Protein AF-A0A7S2KRI7-F1 (afdb_monomer)

Mean predicted aligned error: 3.33 Å

Sequence (106 aa):
GFFVGVTDRCMYSHTFQFGAGAPFTTGCTAVVEARIYGSSLGPDDVLVDIDLVQRLLRSIMERYNHQNLDLLDEFREPRRNTTVEVVAQCVAQRLLEGLRGAAAAP

Foldseek 3Di:
DDKDKDKDKAKAKEWDDDDPDDIDIDIDIDIDMDMDDDPAADPPSHNDDVVLLNVQLVVLRVVGHHYYPCPDPVQVVVHDDCDPVNSNVVSNVSSVVSRVVVVPDD

Solvent-accessible surface area (backbone atoms only — not comparable to full-atom values): 6287 Å² total; per-residue (Å²): 106,50,72,53,74,44,74,49,65,32,34,34,32,42,58,45,62,62,87,91,50,79,70,50,76,51,68,50,76,49,76,47,73,51,74,50,75,38,80,60,62,51,76,95,76,35,78,66,68,61,67,60,53,44,50,48,51,49,57,57,32,57,73,45,38,82,31,56,50,57,75,36,77,94,26,40,72,78,72,53,64,78,41,73,68,52,50,50,49,52,51,52,50,52,49,52,52,52,52,52,53,56,73,69,52,132

Organism: NCBI:txid1333877

Structure (mmCIF, N/CA/C/O backbone):
data_AF-A0A7S2KRI7-F1
#
_entry.id   AF-A0A7S2KRI7-F1
#
loop_
_atom_site.group_PDB
_atom_site.id
_atom_site.type_symbol
_atom_site.label_atom_id
_atom_site.label_alt_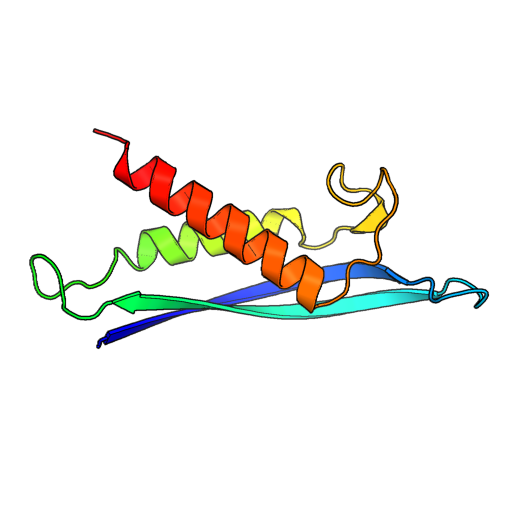id
_atom_site.label_comp_id
_atom_site.label_asym_id
_atom_site.label_entity_id
_atom_site.label_seq_id
_atom_site.pdbx_PDB_ins_code
_atom_site.Cartn_x
_atom_site.Cartn_y
_atom_site.Cartn_z
_atom_site.occupancy
_atom_site.B_iso_or_equiv
_atom_site.auth_seq_id
_atom_site.auth_comp_id
_atom_site.auth_asym_id
_atom_site.auth_atom_id
_atom_site.pdbx_PDB_model_num
ATOM 1 N N . GLY A 1 1 ? 1.595 -1.240 25.875 1.00 89.19 1 GLY A N 1
ATOM 2 C CA . GLY A 1 1 ? 0.860 -0.736 24.707 1.00 89.19 1 GLY A CA 1
ATOM 3 C C . GLY A 1 1 ? 0.167 -1.890 24.023 1.00 89.19 1 GLY A C 1
ATOM 4 O O . GLY A 1 1 ? 0.540 -3.033 24.257 1.00 89.19 1 GLY A O 1
ATOM 5 N N . PHE A 1 2 ? -0.829 -1.584 23.211 1.00 97.31 2 PHE A N 1
ATOM 6 C CA . PHE A 1 2 ? -1.645 -2.522 22.454 1.00 97.31 2 PHE A CA 1
ATOM 7 C C . PHE A 1 2 ? -1.347 -2.341 20.968 1.00 97.31 2 PHE A C 1
ATOM 9 O O . PHE A 1 2 ? -1.003 -1.237 20.538 1.00 97.31 2 PHE A O 1
ATOM 16 N N . PHE A 1 3 ? -1.475 -3.413 20.191 1.00 96.69 3 PHE A N 1
ATOM 17 C CA . PHE A 1 3 ? -1.402 -3.339 18.739 1.00 96.69 3 PHE A CA 1
ATOM 18 C C . PHE A 1 3 ? -2.516 -4.160 18.102 1.00 96.69 3 PHE A C 1
ATOM 20 O O . PHE A 1 3 ? -2.890 -5.215 18.613 1.00 96.69 3 PHE 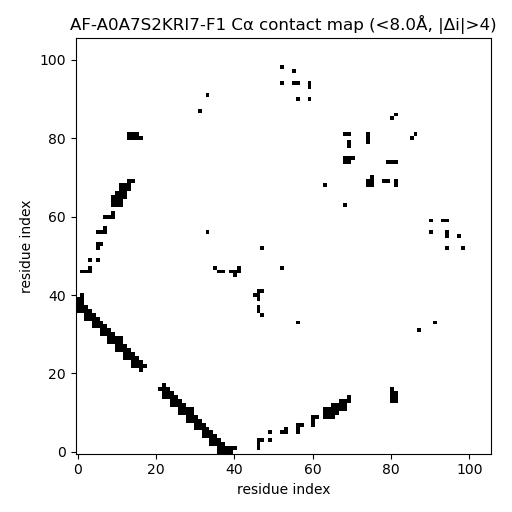A O 1
ATOM 27 N N . VAL A 1 4 ? -3.012 -3.677 16.970 1.00 96.81 4 VAL A N 1
ATOM 28 C CA . VAL A 1 4 ? -3.931 -4.406 16.094 1.00 96.81 4 VAL A CA 1
ATOM 29 C C . VAL A 1 4 ? -3.394 -4.298 14.674 1.00 96.81 4 VAL A C 1
ATOM 31 O O . VAL A 1 4 ? -2.974 -3.222 14.244 1.00 96.81 4 VAL A O 1
ATOM 34 N N . GLY A 1 5 ? -3.359 -5.430 13.975 1.00 97.19 5 GLY A N 1
ATOM 35 C CA . GLY A 1 5 ? -2.889 -5.532 12.601 1.00 97.19 5 GLY A CA 1
ATOM 36 C C . GLY A 1 5 ? -4.005 -5.989 11.675 1.00 97.19 5 GLY A C 1
ATOM 37 O O . GLY A 1 5 ? -4.759 -6.896 12.023 1.00 97.19 5 GLY A O 1
ATOM 38 N N . VAL A 1 6 ? -4.084 -5.385 10.494 1.00 98.44 6 VAL A N 1
ATOM 39 C CA . VAL A 1 6 ? -4.866 -5.909 9.370 1.00 98.44 6 VAL A CA 1
ATOM 40 C C . VAL A 1 6 ? -3.939 -6.131 8.185 1.00 98.44 6 VAL A C 1
ATOM 42 O O . VAL A 1 6 ? -2.997 -5.363 7.972 1.00 98.44 6 VAL A O 1
ATOM 45 N N . THR A 1 7 ? -4.205 -7.181 7.417 1.00 98.69 7 THR A N 1
ATOM 46 C CA . THR A 1 7 ? -3.356 -7.586 6.296 1.00 98.69 7 THR A CA 1
ATOM 47 C C . THR A 1 7 ? -4.171 -7.641 5.026 1.00 98.69 7 THR A C 1
ATOM 49 O O . THR A 1 7 ? -5.306 -8.116 5.005 1.00 98.69 7 THR A O 1
ATOM 52 N N . ASP A 1 8 ? -3.559 -7.190 3.945 1.00 98.56 8 ASP A N 1
ATOM 53 C CA . ASP A 1 8 ? -4.126 -7.290 2.618 1.00 98.56 8 ASP A CA 1
ATOM 54 C C . ASP A 1 8 ? -3.030 -7.525 1.572 1.00 98.56 8 ASP A C 1
ATOM 56 O O . ASP A 1 8 ? -1.843 -7.602 1.893 1.00 98.56 8 ASP A O 1
ATOM 60 N N . ARG A 1 9 ? -3.417 -7.689 0.309 1.00 98.38 9 ARG A N 1
ATOM 61 C CA . ARG A 1 9 ? -2.495 -7.903 -0.801 1.00 98.38 9 ARG A CA 1
ATOM 62 C C . ARG A 1 9 ? -2.923 -7.163 -2.059 1.00 98.38 9 ARG A C 1
ATOM 64 O O . ARG A 1 9 ? -4.111 -6.989 -2.319 1.00 98.38 9 ARG A O 1
ATOM 71 N N . CYS A 1 10 ? -1.944 -6.838 -2.890 1.00 98.38 10 CYS A N 1
ATOM 72 C CA . CYS A 1 10 ? -2.150 -6.396 -4.264 1.00 98.38 10 CYS A CA 1
ATOM 73 C C . CYS A 1 10 ? -1.063 -6.973 -5.177 1.00 98.38 10 CYS A C 1
ATOM 75 O O . CYS A 1 10 ? -0.002 -7.398 -4.720 1.00 98.38 10 CYS A O 1
ATOM 77 N N . MET A 1 11 ? -1.341 -7.020 -6.475 1.00 98.69 11 MET A N 1
ATOM 78 C CA . MET A 1 11 ? -0.366 -7.372 -7.503 1.00 98.69 11 MET A CA 1
ATOM 79 C C . MET A 1 11 ? -0.103 -6.151 -8.369 1.00 98.69 11 MET A C 1
ATOM 81 O O . MET A 1 11 ? -1.059 -5.521 -8.800 1.00 98.69 11 MET A O 1
ATOM 85 N N . TYR A 1 12 ? 1.147 -5.822 -8.664 1.00 98.62 12 TYR A N 1
ATOM 86 C CA . TYR A 1 12 ? 1.471 -4.688 -9.533 1.00 98.62 12 TYR A CA 1
ATOM 87 C C . TYR A 1 12 ? 2.761 -4.928 -10.307 1.00 98.62 12 TYR A C 1
ATOM 89 O O . TYR A 1 12 ? 3.537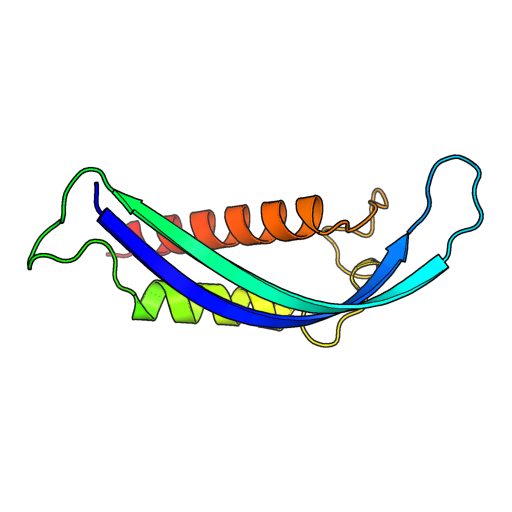 -5.829 -9.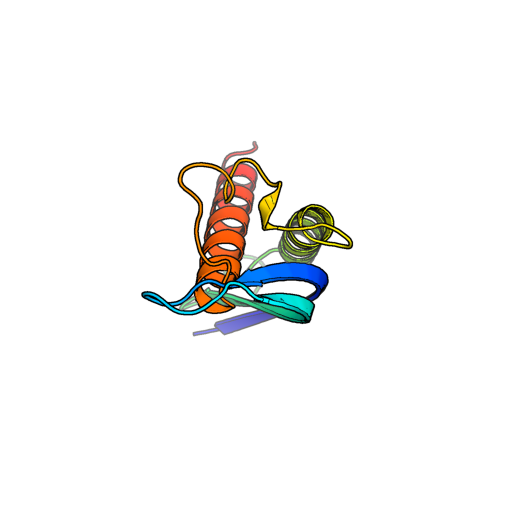979 1.00 98.62 12 TYR A O 1
ATOM 97 N N . SER A 1 13 ? 2.991 -4.105 -11.328 1.00 98.69 13 SER A N 1
ATOM 98 C CA . SER A 1 13 ? 4.265 -4.019 -12.042 1.00 98.69 13 SER A CA 1
ATOM 99 C C . SER A 1 13 ? 4.915 -2.651 -11.873 1.00 98.69 13 SER A C 1
ATOM 101 O O . SER A 1 13 ? 4.231 -1.659 -11.630 1.00 98.69 13 SER A O 1
ATOM 103 N N . HIS A 1 14 ? 6.232 -2.595 -12.033 1.00 98.38 14 HIS A N 1
ATOM 104 C CA . HIS A 1 14 ? 7.012 -1.359 -12.010 1.00 98.38 14 HIS A CA 1
ATOM 105 C C . HIS A 1 14 ? 8.345 -1.504 -12.740 1.00 98.38 14 HIS A C 1
ATOM 107 O O . HIS A 1 14 ? 8.825 -2.621 -12.965 1.00 98.38 14 HIS A O 1
ATOM 113 N N . THR A 1 15 ? 8.962 -0.372 -13.070 1.00 97.94 15 THR A N 1
ATOM 114 C CA . THR A 1 15 ? 10.268 -0.329 -13.726 1.00 97.94 15 THR A CA 1
ATOM 115 C C . THR A 1 15 ? 11.296 0.336 -12.833 1.00 97.94 15 THR A C 1
ATOM 117 O O . THR A 1 15 ? 11.265 1.547 -12.594 1.00 97.94 15 THR A O 1
ATOM 120 N N . PHE A 1 16 ? 12.289 -0.436 -12.410 1.00 97.88 16 PHE A N 1
ATOM 121 C CA . PHE A 1 16 ? 13.416 0.096 -11.663 1.00 97.88 16 PHE A CA 1
ATOM 122 C C . PHE A 1 16 ? 14.506 0.628 -12.587 1.00 97.88 16 PHE A C 1
ATOM 124 O O . PHE A 1 16 ? 14.823 0.026 -13.611 1.00 97.88 16 PHE A O 1
ATOM 131 N N . GLN A 1 17 ? 15.117 1.749 -12.204 1.00 96.38 17 GLN A N 1
ATOM 132 C CA . GLN A 1 17 ? 16.381 2.221 -12.766 1.00 96.38 17 GLN A CA 1
ATOM 133 C C . GLN A 1 17 ? 17.313 2.675 -11.645 1.00 96.38 17 GLN A C 1
ATOM 135 O O . GLN A 1 17 ? 17.002 3.605 -10.904 1.00 96.38 17 GLN A O 1
ATOM 140 N N . PHE A 1 18 ? 18.473 2.035 -11.530 1.00 95.81 18 PHE A N 1
ATOM 141 C CA . PHE A 1 18 ? 19.470 2.357 -10.511 1.00 95.81 18 PHE A CA 1
ATOM 142 C C . PHE A 1 18 ? 20.736 2.909 -11.169 1.00 95.81 18 PHE A C 1
ATOM 144 O O . PHE A 1 18 ? 21.378 2.226 -11.968 1.00 95.81 18 PHE A O 1
ATOM 151 N N . GLY A 1 19 ? 21.100 4.148 -10.826 1.00 93.56 19 GLY A N 1
ATOM 152 C CA . GLY A 1 19 ? 22.270 4.82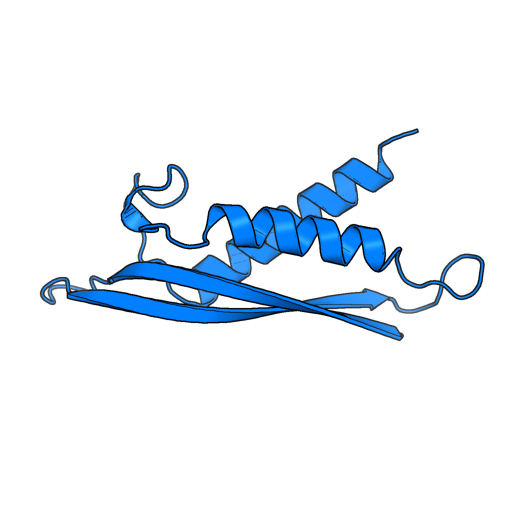4 -11.389 1.00 93.56 19 GLY A CA 1
ATOM 153 C C . GLY A 1 19 ? 22.244 4.858 -12.921 1.00 93.56 19 GLY A C 1
ATOM 154 O O . GLY A 1 19 ? 21.217 5.155 -13.526 1.00 93.56 19 GLY A O 1
ATOM 155 N N . ALA A 1 20 ? 23.378 4.523 -13.540 1.00 94.44 20 ALA A N 1
ATOM 156 C CA . ALA A 1 20 ? 23.517 4.418 -14.995 1.00 94.44 20 ALA A CA 1
ATOM 157 C C . ALA A 1 20 ? 23.077 3.052 -15.568 1.00 94.44 20 ALA A C 1
ATOM 159 O O . ALA A 1 20 ? 23.260 2.802 -16.758 1.00 94.44 20 ALA A O 1
ATOM 160 N N . GLY A 1 21 ? 22.540 2.149 -14.739 1.00 94.25 21 GLY A N 1
ATOM 161 C CA . GLY A 1 21 ? 22.086 0.833 -15.182 1.00 94.25 21 GLY A CA 1
ATOM 162 C C . GLY A 1 21 ? 20.882 0.909 -16.125 1.00 94.25 21 GLY A C 1
ATOM 163 O O . GLY A 1 21 ? 20.065 1.831 -16.042 1.00 94.25 21 GLY A O 1
ATOM 164 N N . ALA A 1 22 ? 20.762 -0.086 -17.009 1.00 96.38 22 ALA A N 1
ATOM 165 C CA . ALA A 1 22 ? 19.595 -0.231 -17.871 1.00 96.38 22 ALA A CA 1
ATOM 166 C C . ALA A 1 22 ? 18.325 -0.449 -17.020 1.00 96.38 22 ALA A C 1
ATOM 168 O O . ALA A 1 22 ? 18.371 -1.227 -16.060 1.00 96.38 22 ALA A O 1
ATOM 169 N N . PRO A 1 23 ? 17.199 0.211 -17.344 1.00 97.25 23 PRO A N 1
ATOM 170 C CA . PRO A 1 23 ? 15.939 -0.040 -16.660 1.00 97.25 23 PRO A CA 1
ATOM 171 C C . PRO A 1 23 ? 15.468 -1.484 -16.847 1.00 97.25 23 PRO A C 1
ATOM 173 O O . PRO A 1 23 ? 15.670 -2.073 -17.910 1.00 97.25 23 PRO A O 1
ATOM 176 N N . PHE A 1 24 ? 14.790 -2.034 -15.843 1.00 98.19 24 PHE A N 1
ATOM 177 C CA . PHE A 1 24 ? 14.149 -3.344 -15.942 1.00 98.19 24 PHE A CA 1
ATOM 178 C C . PHE A 1 24 ? 12.757 -3.321 -15.313 1.00 98.19 24 PHE A C 1
ATOM 180 O O . PHE A 1 24 ? 12.551 -2.741 -14.245 1.00 98.19 24 PHE A O 1
ATOM 187 N N . THR A 1 25 ? 11.802 -3.961 -15.986 1.00 98.38 25 THR A N 1
ATOM 188 C CA . THR A 1 25 ? 10.410 -4.058 -15.540 1.00 98.38 25 THR A CA 1
ATOM 189 C C . THR A 1 25 ? 10.172 -5.411 -14.890 1.00 98.38 25 THR A C 1
ATOM 191 O O . THR A 1 25 ? 10.563 -6.448 -15.424 1.00 98.38 25 THR A O 1
ATOM 194 N N . THR A 1 26 ? 9.517 -5.404 -13.737 1.00 98.12 26 THR A N 1
ATOM 195 C CA . THR A 1 26 ? 9.102 -6.618 -13.033 1.00 98.12 26 THR A CA 1
ATOM 196 C C . THR A 1 26 ? 7.727 -6.423 -12.406 1.00 98.12 26 THR A C 1
ATOM 198 O O . THR A 1 26 ? 7.208 -5.306 -12.359 1.00 98.12 26 THR A O 1
ATOM 201 N N . GLY A 1 27 ? 7.126 -7.512 -11.938 1.00 97.88 27 GLY A N 1
ATOM 202 C CA . GLY A 1 27 ? 5.916 -7.479 -11.132 1.00 97.88 27 GLY A CA 1
ATOM 203 C C . GLY A 1 27 ? 6.068 -8.283 -9.852 1.00 97.88 27 GLY A C 1
ATOM 204 O O . GLY A 1 27 ? 6.930 -9.155 -9.742 1.00 97.88 27 GLY A O 1
ATOM 205 N N . CYS A 1 28 ? 5.221 -7.991 -8.873 1.00 97.44 28 CYS A N 1
ATOM 206 C CA . CYS A 1 28 ? 5.184 -8.730 -7.620 1.00 97.44 28 CYS A CA 1
ATOM 207 C C . CYS A 1 28 ? 3.757 -8.857 -7.082 1.00 97.44 28 CYS A C 1
ATOM 209 O O . CYS A 1 28 ? 2.842 -8.142 -7.489 1.00 97.44 28 CYS A O 1
ATOM 211 N N . THR A 1 29 ? 3.581 -9.797 -6.152 1.00 98.31 29 THR A N 1
ATOM 212 C CA . THR A 1 29 ? 2.446 -9.794 -5.226 1.00 98.31 29 THR A CA 1
ATOM 213 C C . THR A 1 29 ? 2.944 -9.207 -3.914 1.00 98.31 29 THR A C 1
ATOM 215 O O . THR A 1 29 ? 3.740 -9.842 -3.224 1.00 98.31 29 THR A O 1
ATOM 218 N N . ALA A 1 30 ? 2.507 -7.996 -3.584 1.00 97.94 30 ALA A N 1
ATOM 219 C CA . ALA A 1 30 ? 2.814 -7.360 -2.316 1.00 97.94 30 ALA A CA 1
ATOM 220 C C . ALA A 1 30 ? 1.782 -7.786 -1.271 1.00 97.94 30 ALA A C 1
ATOM 222 O O . ALA A 1 30 ? 0.579 -7.624 -1.476 1.00 97.94 30 ALA A O 1
ATOM 223 N N . VAL A 1 31 ? 2.262 -8.315 -0.148 1.00 98.56 31 VAL A N 1
ATOM 224 C CA . VAL A 1 31 ? 1.463 -8.519 1.063 1.00 98.56 31 VAL A CA 1
ATOM 225 C C . VAL A 1 31 ? 1.787 -7.371 2.006 1.00 98.56 31 VAL A C 1
ATOM 227 O O . VAL A 1 31 ? 2.956 -7.129 2.304 1.00 98.56 31 VAL A O 1
ATOM 230 N N . VAL A 1 32 ? 0.762 -6.646 2.440 1.00 98.50 32 VAL A N 1
ATOM 231 C CA . VAL A 1 32 ? 0.898 -5.426 3.233 1.00 98.50 32 VAL A CA 1
ATOM 232 C C . VAL A 1 32 ? 0.152 -5.602 4.543 1.00 98.50 32 VAL A C 1
ATOM 234 O O . VAL A 1 32 ? -1.048 -5.861 4.550 1.00 98.50 32 VAL A O 1
ATOM 237 N N . GLU A 1 33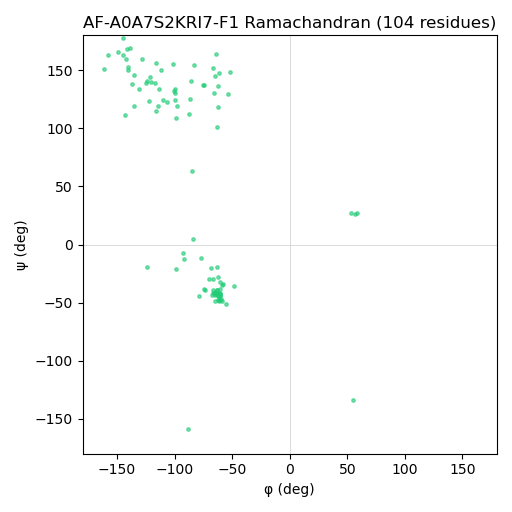 ? 0.868 -5.435 5.650 1.00 98.50 33 GLU A N 1
ATOM 238 C CA . GLU A 1 33 ? 0.296 -5.409 6.991 1.00 98.50 33 GLU A CA 1
ATOM 239 C C . GLU A 1 33 ? 0.315 -3.974 7.525 1.00 98.50 33 GLU A C 1
ATOM 241 O O . GLU A 1 33 ? 1.371 -3.345 7.625 1.00 98.50 33 GLU A O 1
ATOM 246 N N . ALA A 1 34 ? -0.857 -3.460 7.887 1.00 98.12 34 ALA A N 1
ATOM 247 C CA . ALA A 1 34 ? -1.001 -2.193 8.582 1.00 98.12 34 ALA A CA 1
ATOM 248 C C . ALA A 1 34 ? -1.166 -2.454 10.079 1.00 98.12 34 ALA A C 1
ATOM 250 O O . ALA A 1 34 ? -2.132 -3.093 10.495 1.00 98.12 34 ALA A O 1
ATOM 251 N N . ARG A 1 35 ? -0.236 -1.938 10.888 1.00 97.50 35 ARG A N 1
ATOM 252 C CA . ARG A 1 35 ? -0.257 -2.080 12.349 1.00 97.50 35 ARG A CA 1
ATOM 253 C C . ARG A 1 35 ? -0.562 -0.747 13.011 1.00 97.50 35 ARG A C 1
ATOM 255 O O . ARG A 1 35 ? 0.165 0.225 12.815 1.00 97.50 35 ARG A O 1
ATOM 262 N N . ILE A 1 36 ? -1.606 -0.730 13.829 1.00 96.19 36 ILE A N 1
ATOM 263 C CA . ILE A 1 36 ? -1.974 0.405 14.673 1.00 96.19 36 ILE A CA 1
ATOM 264 C C . ILE A 1 36 ? -1.492 0.115 16.089 1.00 96.19 36 ILE A C 1
ATOM 266 O O . ILE A 1 36 ? -1.712 -0.978 16.605 1.00 96.19 36 ILE A O 1
ATOM 270 N N . TYR A 1 37 ? -0.824 1.089 16.703 1.00 96.69 37 TYR A N 1
ATOM 271 C CA . TYR A 1 37 ? -0.298 0.997 18.062 1.00 96.69 37 TYR A CA 1
ATOM 272 C C . TYR A 1 37 ? -0.895 2.092 18.946 1.00 96.69 37 TYR A C 1
ATOM 274 O O . TYR A 1 37 ? -0.988 3.244 18.523 1.00 96.69 37 TYR A O 1
ATOM 282 N N . GLY A 1 38 ? -1.220 1.747 20.192 1.00 96.25 38 GLY A N 1
ATOM 283 C CA . GLY A 1 38 ? -1.601 2.705 21.232 1.00 96.25 38 GLY A CA 1
ATOM 284 C C . GLY A 1 38 ? -1.019 2.330 22.591 1.00 96.25 38 GLY A C 1
ATOM 285 O O . GLY A 1 38 ? -0.787 1.159 22.893 1.00 96.25 38 GLY A O 1
ATOM 286 N N . SER A 1 39 ? -0.752 3.319 23.442 1.00 97.62 39 SER A N 1
ATOM 287 C CA . SER A 1 39 ? -0.268 3.077 24.809 1.00 97.62 39 SER A CA 1
ATOM 288 C C . SER A 1 39 ? -1.347 2.472 25.717 1.00 97.62 39 SER A C 1
ATOM 290 O O . SER A 1 39 ? -1.001 1.681 26.595 1.00 97.62 39 SER A O 1
ATOM 292 N N . SER A 1 40 ? -2.621 2.781 25.461 1.00 96.62 40 SER A N 1
ATOM 293 C CA . SER A 1 40 ? -3.813 2.292 26.165 1.00 96.62 40 SER A CA 1
ATOM 294 C C . SER A 1 40 ? -4.942 1.960 25.181 1.00 96.62 40 SER A C 1
ATOM 296 O O . SER A 1 40 ? -4.861 2.310 24.003 1.00 96.62 40 SER A O 1
ATOM 298 N N . LEU A 1 41 ? -5.987 1.293 25.672 1.00 96.75 41 LEU A N 1
ATOM 299 C CA . LEU A 1 41 ? -7.250 1.127 24.952 1.00 96.75 41 LEU A CA 1
ATOM 300 C C . LEU A 1 41 ? -8.135 2.366 25.149 1.00 96.75 41 LEU A C 1
ATOM 302 O O . LEU A 1 41 ? -7.954 3.114 26.116 1.00 96.75 41 LEU A O 1
ATOM 306 N N . GLY A 1 42 ? -9.033 2.603 24.195 1.00 93.25 42 GLY A N 1
ATOM 307 C CA . GLY A 1 42 ? -10.061 3.634 24.268 1.00 93.25 42 GLY A CA 1
ATOM 308 C C . GLY A 1 42 ? -11.343 3.123 24.938 1.00 93.25 42 GLY A C 1
ATOM 309 O O . GLY A 1 42 ? -11.301 2.142 25.685 1.00 93.25 42 GLY A O 1
ATOM 310 N N . PRO A 1 43 ? -12.486 3.785 24.684 1.00 95.00 43 PRO A N 1
ATOM 311 C CA . PRO A 1 43 ? -13.798 3.296 25.098 1.00 95.00 43 PRO A CA 1
ATOM 312 C C . PRO A 1 43 ? -14.050 1.851 24.647 1.00 95.00 43 PRO A C 1
ATOM 314 O O . PRO A 1 43 ? -13.549 1.424 23.606 1.00 95.00 43 PRO A O 1
ATOM 317 N N . ASP A 1 44 ? -14.822 1.117 25.448 1.00 95.69 44 ASP A N 1
ATOM 318 C CA . ASP A 1 44 ? -15.222 -0.274 25.189 1.00 95.69 44 ASP A CA 1
ATOM 319 C C . ASP A 1 44 ? -14.049 -1.253 24.993 1.00 95.69 44 ASP A C 1
ATOM 321 O O . ASP A 1 44 ? -14.185 -2.270 24.317 1.00 95.69 44 ASP A O 1
ATOM 325 N N . ASP A 1 45 ? -12.883 -0.945 25.574 1.00 96.62 45 ASP A N 1
ATOM 326 C CA . ASP A 1 45 ? -11.646 -1.720 25.421 1.00 96.62 45 ASP A CA 1
ATOM 327 C C . ASP A 1 45 ? -11.184 -1.847 23.951 1.00 96.62 45 ASP A C 1
ATOM 329 O O . ASP A 1 45 ? -10.470 -2.779 23.570 1.00 96.62 45 ASP A O 1
ATOM 333 N N . VAL A 1 46 ? -11.549 -0.876 23.104 1.00 95.88 46 VAL A N 1
ATOM 334 C CA . VAL A 1 46 ? -11.204 -0.855 21.676 1.00 95.88 46 VAL A CA 1
ATOM 335 C C . VAL A 1 46 ? -10.014 0.069 21.412 1.00 95.88 46 VAL A C 1
ATOM 337 O O . VAL A 1 46 ? -9.983 1.224 21.837 1.00 95.88 46 VAL A O 1
ATOM 340 N N . LEU A 1 47 ? -9.012 -0.427 20.674 1.00 96.12 47 LEU A N 1
ATOM 341 C CA . LEU A 1 47 ? -7.869 0.385 20.230 1.00 96.12 47 LEU A CA 1
ATOM 342 C C . LEU A 1 47 ? -8.216 1.258 19.012 1.00 96.12 47 LEU A C 1
ATOM 344 O O . LEU A 1 47 ? -7.810 2.414 18.933 1.00 96.12 47 LEU A O 1
ATOM 348 N N . VAL A 1 48 ? -8.912 0.674 18.038 1.00 94.75 48 VAL A N 1
ATOM 349 C CA . VAL A 1 48 ? -9.327 1.298 16.776 1.00 94.75 48 VAL A CA 1
ATOM 350 C C . VAL A 1 48 ? -10.469 0.472 16.179 1.00 94.75 48 VAL A C 1
ATOM 352 O O . VAL A 1 48 ? -10.511 -0.741 16.387 1.00 94.75 48 VAL A O 1
ATOM 355 N N . ASP A 1 49 ? -11.368 1.097 15.417 1.00 95.31 49 ASP A N 1
ATOM 356 C CA . ASP A 1 49 ? -12.325 0.367 14.576 1.00 95.31 49 ASP A CA 1
ATOM 357 C C . ASP A 1 49 ? -11.558 -0.433 13.506 1.00 95.31 49 ASP A C 1
ATOM 359 O O . ASP A 1 49 ? -11.079 0.113 12.509 1.00 95.31 49 ASP A O 1
ATOM 363 N N . ILE A 1 50 ? -11.406 -1.740 13.732 1.00 95.50 50 ILE A N 1
ATOM 364 C CA . ILE A 1 50 ? -10.629 -2.626 12.860 1.00 95.50 50 ILE A CA 1
ATOM 365 C C . ILE A 1 50 ? -11.261 -2.785 11.473 1.00 95.50 50 ILE A C 1
ATOM 367 O O . ILE A 1 50 ? -10.545 -2.960 10.487 1.00 95.50 50 ILE A O 1
ATOM 371 N N . ASP A 1 51 ? -12.585 -2.687 11.381 1.00 96.62 51 ASP A N 1
ATOM 372 C CA . ASP A 1 51 ? -13.322 -2.828 10.130 1.00 96.62 51 ASP A CA 1
ATOM 373 C C . ASP A 1 51 ? -13.115 -1.580 9.255 1.00 96.62 51 ASP A C 1
ATOM 375 O O . ASP A 1 51 ? -12.834 -1.682 8.057 1.00 96.62 51 ASP A O 1
ATOM 379 N N . LEU A 1 52 ? -13.092 -0.389 9.866 1.00 96.75 52 LEU A N 1
ATOM 380 C CA . LEU A 1 52 ? -12.641 0.830 9.192 1.00 96.75 52 LEU A CA 1
ATOM 381 C C . LEU A 1 52 ? -11.196 0.705 8.681 1.00 96.75 52 LEU A C 1
ATOM 383 O O . LEU A 1 52 ? -10.945 1.008 7.512 1.00 96.75 52 LEU A O 1
ATOM 387 N N . VAL A 1 53 ? -10.249 0.244 9.510 1.00 97.88 53 VAL A N 1
ATOM 388 C 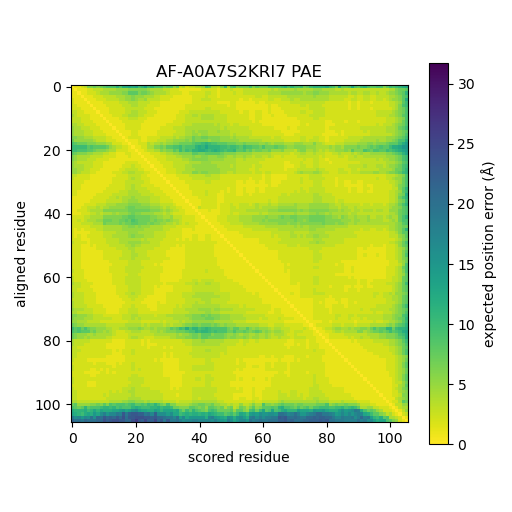CA . VAL A 1 53 ? -8.840 0.086 9.088 1.00 97.88 53 VAL A CA 1
ATOM 389 C C . VAL A 1 53 ? -8.732 -0.909 7.925 1.00 97.88 53 VAL A C 1
ATOM 391 O O . VAL A 1 53 ? -8.039 -0.630 6.946 1.00 97.88 53 VAL A O 1
ATOM 394 N N . GLN A 1 54 ? -9.447 -2.038 7.986 1.00 98.50 54 GLN A N 1
ATOM 395 C CA . GLN A 1 54 ? -9.467 -3.047 6.923 1.00 98.50 54 GLN A CA 1
ATOM 396 C C . GLN A 1 54 ? -10.032 -2.493 5.610 1.00 98.50 54 GLN A C 1
ATOM 398 O O . GLN A 1 54 ? -9.455 -2.746 4.549 1.00 98.50 54 GLN A O 1
ATOM 403 N N . ARG A 1 55 ? -11.132 -1.728 5.654 1.00 98.44 55 ARG A N 1
ATOM 404 C CA . ARG A 1 55 ? -11.716 -1.087 4.462 1.00 98.44 55 ARG A CA 1
ATOM 405 C C . ARG A 1 55 ? -10.793 -0.039 3.855 1.00 98.44 55 ARG A C 1
ATOM 407 O O . ARG A 1 55 ? -10.648 0.006 2.635 1.00 98.44 55 ARG A O 1
ATOM 414 N N . LEU A 1 56 ? -10.157 0.783 4.689 1.00 98.44 56 LEU A N 1
ATOM 415 C CA . LEU A 1 56 ? -9.182 1.765 4.222 1.00 98.44 56 LEU A CA 1
ATOM 416 C C . LEU A 1 56 ? -7.995 1.069 3.551 1.00 98.44 56 LEU A C 1
ATOM 418 O O . LEU A 1 56 ? -7.637 1.432 2.432 1.00 98.44 56 LEU A O 1
ATOM 422 N N . LEU A 1 57 ? -7.426 0.035 4.182 1.00 98.62 57 LEU A N 1
ATOM 423 C CA . LEU A 1 57 ? -6.324 -0.724 3.589 1.00 98.62 57 LEU A CA 1
ATOM 424 C C . LEU A 1 57 ? -6.741 -1.373 2.261 1.00 98.62 57 LEU A C 1
ATOM 426 O O . LEU A 1 57 ? -6.008 -1.243 1.282 1.00 98.62 57 LEU A O 1
ATOM 430 N N . ARG A 1 58 ? -7.931 -1.988 2.195 1.00 98.62 58 ARG A N 1
ATOM 431 C CA . ARG A 1 58 ? -8.500 -2.556 0.960 1.00 98.62 58 ARG A CA 1
ATOM 432 C C . ARG A 1 58 ? -8.582 -1.518 -0.154 1.00 98.62 58 ARG A C 1
ATOM 434 O O . ARG A 1 58 ? -8.069 -1.766 -1.241 1.00 98.62 58 ARG A O 1
ATOM 441 N N . SER A 1 59 ? -9.161 -0.351 0.128 1.00 98.38 59 SER A N 1
ATOM 442 C CA . SER A 1 59 ? -9.294 0.729 -0.857 1.00 98.38 59 SER A CA 1
ATOM 443 C C . SER A 1 59 ? -7.931 1.220 -1.362 1.00 98.38 59 SER A C 1
ATOM 445 O O . SER A 1 59 ? -7.753 1.478 -2.554 1.00 98.38 59 SER A O 1
ATOM 447 N N . ILE A 1 60 ? -6.932 1.296 -0.477 1.00 98.19 60 ILE A N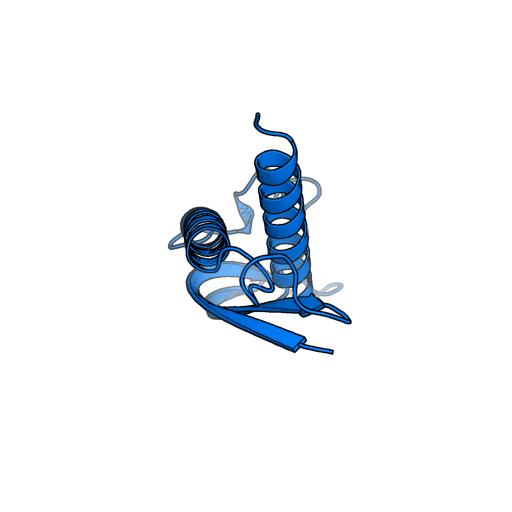 1
ATOM 448 C CA . ILE A 1 60 ? -5.563 1.658 -0.862 1.00 98.19 60 ILE A CA 1
ATOM 449 C C . ILE A 1 60 ? -4.938 0.564 -1.737 1.00 98.19 60 ILE A C 1
ATOM 451 O O . ILE A 1 60 ? -4.307 0.880 -2.742 1.00 98.19 60 ILE A O 1
ATOM 455 N N . MET A 1 61 ? -5.107 -0.715 -1.390 1.00 98.44 61 MET A N 1
ATOM 456 C CA . MET A 1 61 ? -4.584 -1.829 -2.188 1.00 98.44 61 MET A CA 1
ATOM 457 C C . MET A 1 61 ? -5.221 -1.896 -3.577 1.00 98.44 61 MET A C 1
ATOM 459 O O . MET A 1 61 ? -4.514 -2.148 -4.548 1.00 98.44 61 MET A O 1
ATOM 463 N N . GLU A 1 62 ? -6.523 -1.632 -3.699 1.00 98.31 62 GLU A N 1
ATOM 464 C CA . GLU A 1 62 ? -7.241 -1.596 -4.981 1.00 98.31 62 GLU A CA 1
ATOM 465 C C . GLU A 1 62 ? -6.661 -0.566 -5.953 1.00 98.31 62 GLU A C 1
ATOM 467 O O . GLU A 1 62 ? -6.582 -0.837 -7.149 1.00 98.31 62 GLU A O 1
ATOM 472 N N . ARG A 1 63 ? -6.170 0.572 -5.444 1.00 96.50 63 ARG A N 1
ATOM 473 C CA . ARG A 1 63 ? -5.487 1.591 -6.255 1.00 96.50 63 ARG A CA 1
ATOM 474 C C . ARG A 1 63 ? -4.229 1.058 -6.942 1.00 96.50 63 ARG A C 1
ATOM 476 O O . ARG A 1 63 ? -3.888 1.527 -8.022 1.00 96.50 63 ARG A O 1
ATOM 483 N N . TYR A 1 64 ? -3.526 0.118 -6.314 1.00 97.94 64 TYR A N 1
ATOM 484 C CA . TYR A 1 64 ? -2.290 -0.458 -6.850 1.00 97.94 64 TYR A CA 1
ATOM 485 C C . TYR A 1 64 ? -2.522 -1.804 -7.542 1.00 97.94 64 TYR A C 1
ATOM 487 O O . TYR A 1 64 ? -1.713 -2.221 -8.368 1.00 97.94 64 TYR A O 1
ATOM 495 N N . ASN A 1 65 ? -3.623 -2.490 -7.235 1.00 98.56 65 ASN A N 1
ATOM 496 C CA . ASN A 1 65 ? -3.886 -3.828 -7.735 1.00 98.56 65 ASN A CA 1
ATOM 497 C C . ASN A 1 65 ? -4.092 -3.849 -9.261 1.00 98.56 65 ASN A C 1
ATOM 499 O O . ASN A 1 65 ? -4.880 -3.092 -9.827 1.00 98.56 65 ASN A O 1
ATOM 503 N N . HIS A 1 66 ? -3.376 -4.754 -9.920 1.00 98.31 66 HIS A N 1
ATOM 504 C CA . HIS A 1 66 ? -3.266 -4.904 -11.369 1.00 98.31 66 HIS A CA 1
ATOM 505 C C . HIS A 1 66 ? -2.852 -3.627 -12.119 1.00 98.31 66 HIS A C 1
ATOM 507 O O . HIS A 1 66 ? -3.175 -3.481 -13.296 1.00 98.31 66 HIS A O 1
ATOM 513 N N . GLN A 1 67 ? -2.119 -2.717 -11.467 1.00 98.31 67 GLN A N 1
ATOM 514 C CA . GLN A 1 67 ? -1.609 -1.498 -12.099 1.00 98.31 67 GLN A CA 1
ATOM 515 C C . GLN A 1 67 ? -0.126 -1.602 -12.465 1.00 98.31 67 GLN A C 1
ATOM 517 O O . GLN A 1 67 ? 0.650 -2.321 -11.829 1.00 98.31 67 GLN A O 1
ATOM 522 N N . ASN A 1 68 ? 0.277 -0.808 -13.461 1.00 98.19 68 ASN A N 1
ATOM 523 C CA . ASN A 1 68 ? 1.668 -0.402 -13.614 1.00 98.19 68 ASN A CA 1
ATOM 524 C C . ASN A 1 68 ? 1.900 0.865 -12.784 1.00 98.19 68 ASN A C 1
ATOM 526 O O . ASN A 1 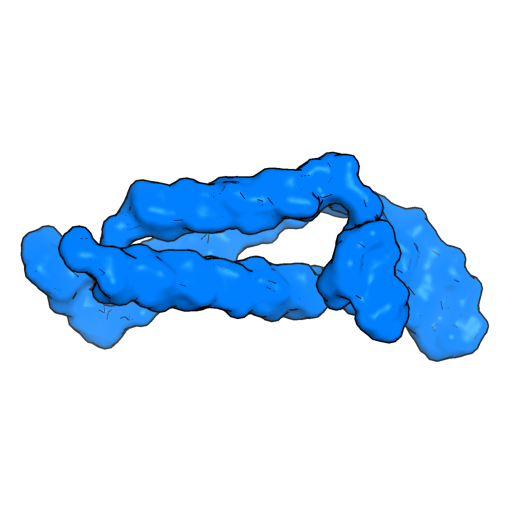68 ? 1.363 1.925 -13.115 1.00 98.19 68 ASN A O 1
ATOM 530 N N . LEU A 1 69 ? 2.703 0.761 -11.724 1.00 98.19 69 LEU A N 1
ATOM 531 C CA . LEU A 1 69 ? 2.946 1.878 -10.815 1.00 98.19 69 LEU A CA 1
ATOM 532 C C . LEU A 1 69 ? 3.610 3.068 -11.516 1.00 98.19 69 LEU A C 1
ATOM 534 O O . LEU A 1 69 ? 3.358 4.201 -11.123 1.00 98.19 69 LEU A O 1
ATOM 538 N N . ASP A 1 70 ? 4.379 2.841 -12.585 1.00 97.25 70 ASP A N 1
ATOM 539 C CA . ASP A 1 70 ? 5.050 3.911 -13.338 1.00 97.25 70 ASP A CA 1
ATOM 540 C C . ASP A 1 70 ? 4.059 4.887 -14.006 1.00 97.25 70 ASP A C 1
ATOM 542 O O . ASP A 1 70 ? 4.435 6.001 -14.363 1.00 97.25 70 ASP A O 1
ATOM 546 N N . LEU A 1 71 ? 2.798 4.476 -14.191 1.00 96.69 71 LEU A N 1
ATOM 547 C CA . LEU A 1 71 ? 1.752 5.280 -14.833 1.00 96.69 71 LEU A CA 1
ATOM 548 C C . LEU A 1 71 ? 0.925 6.107 -13.842 1.00 96.69 71 LEU A C 1
ATOM 550 O O . LEU A 1 71 ? 0.163 6.981 -14.260 1.00 96.69 71 LEU A O 1
ATOM 554 N N . LEU A 1 72 ? 1.055 5.837 -12.542 1.00 96.19 72 LEU A N 1
ATOM 555 C CA . LEU A 1 72 ? 0.281 6.529 -11.519 1.00 96.19 72 LEU A CA 1
ATOM 556 C C . LEU A 1 72 ? 0.826 7.942 -11.303 1.00 96.19 72 LEU A C 1
ATOM 558 O O . LEU A 1 72 ? 2.034 8.143 -11.189 1.00 96.19 72 LEU A O 1
ATOM 562 N N . ASP A 1 73 ? -0.078 8.916 -11.183 1.00 94.19 73 ASP A N 1
ATOM 563 C CA . ASP A 1 73 ? 0.229 10.344 -11.005 1.00 94.19 73 ASP A CA 1
ATOM 564 C C . ASP A 1 73 ? 1.267 10.615 -9.903 1.00 94.19 73 ASP A C 1
ATOM 566 O O . ASP A 1 73 ? 2.112 11.490 -10.050 1.00 94.19 73 ASP A O 1
ATOM 570 N N . GLU A 1 74 ? 1.236 9.832 -8.824 1.00 92.31 74 GLU A N 1
ATOM 571 C CA . GLU A 1 74 ? 2.126 9.969 -7.663 1.00 92.31 74 GLU A CA 1
ATOM 572 C C . GLU A 1 74 ? 3.550 9.420 -7.871 1.00 92.31 74 GLU A C 1
ATOM 574 O O . GLU A 1 74 ? 4.429 9.671 -7.046 1.00 92.31 74 GLU A O 1
ATOM 579 N N . PHE A 1 75 ? 3.785 8.676 -8.955 1.00 95.38 75 PHE A N 1
ATOM 580 C CA . PHE A 1 75 ? 5.071 8.038 -9.255 1.00 95.38 75 PHE A CA 1
ATOM 581 C C . PHE A 1 75 ? 5.650 8.427 -10.617 1.00 95.38 75 PHE A C 1
ATOM 583 O O . PHE A 1 75 ? 6.855 8.253 -10.822 1.00 95.38 75 PHE A O 1
ATOM 590 N N . ARG A 1 76 ? 4.820 8.942 -11.536 1.00 93.44 76 ARG A N 1
ATOM 591 C CA . ARG A 1 76 ? 5.234 9.239 -12.913 1.00 93.44 76 ARG A CA 1
ATOM 592 C C . ARG A 1 76 ? 6.104 10.486 -13.047 1.00 93.44 76 ARG A C 1
ATOM 594 O O . ARG A 1 76 ? 7.035 10.466 -13.840 1.00 93.44 76 ARG A O 1
ATOM 601 N N . GLU A 1 77 ? 5.828 11.553 -12.291 1.00 90.94 77 GLU A N 1
ATOM 602 C CA . GLU A 1 77 ? 6.446 12.871 -12.511 1.00 90.94 77 GLU A CA 1
ATOM 603 C C . GLU A 1 77 ? 6.741 13.619 -11.190 1.00 90.94 77 GLU A C 1
ATOM 605 O O . GLU A 1 77 ? 5.807 14.057 -10.516 1.00 90.94 77 GLU A O 1
ATOM 610 N N . PRO A 1 78 ? 8.024 13.811 -10.813 1.00 91.50 78 PRO A N 1
ATOM 611 C CA . PRO A 1 78 ? 9.196 13.197 -11.435 1.00 91.50 78 PRO A CA 1
ATOM 612 C C . PRO A 1 78 ? 9.179 11.677 -11.234 1.00 91.50 78 PRO A C 1
ATOM 614 O O . PRO A 1 78 ? 8.775 11.190 -10.175 1.00 91.50 78 PRO A O 1
ATOM 617 N N . ARG A 1 79 ? 9.663 10.926 -12.231 1.00 92.12 79 ARG A N 1
ATOM 618 C CA . ARG A 1 79 ? 9.750 9.464 -12.138 1.00 92.12 79 ARG A CA 1
ATOM 619 C C . ARG A 1 79 ? 10.508 9.038 -10.879 1.00 92.12 79 ARG A C 1
ATOM 621 O O . ARG A 1 79 ? 11.640 9.467 -10.647 1.00 92.12 79 ARG A O 1
ATOM 628 N N . ARG A 1 80 ? 9.918 8.119 -10.111 1.00 94.12 80 ARG A N 1
ATOM 629 C CA . ARG A 1 80 ? 10.514 7.543 -8.898 1.00 94.12 80 ARG A CA 1
ATOM 630 C C . ARG A 1 80 ? 10.553 6.020 -8.983 1.00 94.12 80 ARG A C 1
ATOM 632 O O . ARG A 1 80 ? 9.580 5.394 -9.383 1.00 94.12 80 ARG A O 1
ATOM 639 N N . ASN A 1 81 ? 11.652 5.409 -8.534 1.00 97.38 81 ASN A N 1
ATOM 640 C CA . ASN A 1 81 ? 11.672 3.966 -8.286 1.00 97.38 81 ASN A CA 1
ATOM 641 C C . ASN A 1 81 ? 10.653 3.627 -7.191 1.00 97.38 81 ASN A C 1
ATOM 643 O O . ASN A 1 81 ? 10.794 4.071 -6.050 1.00 97.38 81 ASN A O 1
ATOM 647 N N . THR A 1 82 ? 9.657 2.811 -7.518 1.00 97.69 82 THR A N 1
ATOM 648 C CA . THR A 1 82 ? 8.618 2.359 -6.583 1.00 97.69 82 THR A CA 1
ATOM 649 C C . THR A 1 82 ? 9.097 1.136 -5.804 1.00 97.69 82 THR A C 1
ATOM 651 O O . THR A 1 82 ? 8.572 0.030 -5.933 1.00 97.69 82 THR A O 1
ATOM 654 N N . THR A 1 83 ? 10.162 1.323 -5.016 1.00 97.44 83 THR A N 1
ATOM 655 C CA . THR A 1 83 ? 10.685 0.267 -4.138 1.00 97.44 83 THR A CA 1
ATOM 656 C C . THR A 1 83 ? 9.655 -0.092 -3.067 1.00 97.44 83 THR A C 1
ATOM 658 O O . THR A 1 83 ? 8.707 0.660 -2.827 1.00 97.44 83 THR A O 1
ATOM 661 N N . VAL A 1 84 ? 9.830 -1.233 -2.398 1.00 97.00 84 VAL A N 1
ATOM 662 C CA . VAL A 1 84 ? 8.903 -1.663 -1.337 1.00 97.00 84 VAL A CA 1
ATOM 663 C C . VAL A 1 84 ? 8.799 -0.629 -0.214 1.00 97.00 84 VAL A C 1
ATOM 665 O O . VAL A 1 84 ? 7.713 -0.408 0.308 1.00 97.00 84 VAL A O 1
ATOM 668 N N . GLU A 1 85 ? 9.888 0.074 0.099 1.00 97.88 85 GLU A N 1
ATOM 669 C CA . GLU A 1 85 ? 9.927 1.153 1.086 1.00 97.88 85 GLU A CA 1
ATOM 670 C C . GLU A 1 85 ? 9.109 2.367 0.631 1.00 97.88 85 GLU A C 1
ATOM 672 O O . GLU A 1 85 ? 8.367 2.945 1.424 1.00 97.88 85 GLU A O 1
ATOM 677 N N . VAL A 1 86 ? 9.205 2.737 -0.652 1.00 97.38 86 VAL A N 1
ATOM 678 C CA . VAL A 1 86 ? 8.421 3.837 -1.232 1.00 97.38 86 VAL A CA 1
ATOM 679 C C . VAL A 1 86 ? 6.935 3.502 -1.220 1.00 97.38 86 VAL A C 1
ATOM 681 O O . VAL A 1 86 ? 6.127 4.307 -0.760 1.00 97.38 86 VAL A O 1
ATOM 684 N N . VAL A 1 87 ? 6.572 2.304 -1.681 1.00 97.50 87 VAL A N 1
ATOM 685 C CA . VAL A 1 87 ? 5.177 1.852 -1.695 1.00 97.50 87 VAL A CA 1
ATOM 686 C C . VAL A 1 87 ? 4.631 1.770 -0.267 1.00 97.50 87 VAL A C 1
ATOM 688 O O . VAL A 1 87 ? 3.547 2.287 -0.006 1.00 97.50 87 VAL A O 1
ATOM 691 N N . ALA A 1 88 ? 5.392 1.214 0.682 1.00 98.06 88 ALA A N 1
ATOM 692 C CA . ALA A 1 88 ? 4.999 1.148 2.089 1.00 98.06 88 ALA A CA 1
ATOM 693 C C . ALA A 1 88 ? 4.785 2.541 2.702 1.00 98.06 88 ALA A C 1
ATOM 695 O O . ALA A 1 88 ? 3.793 2.752 3.402 1.00 98.06 88 ALA A O 1
ATOM 696 N N . GLN A 1 89 ? 5.658 3.511 2.402 1.00 97.56 89 GLN A N 1
ATOM 697 C CA . GLN A 1 89 ? 5.488 4.902 2.831 1.00 97.56 89 GLN A CA 1
ATOM 698 C C . GLN A 1 89 ? 4.180 5.500 2.294 1.00 97.56 89 GLN A C 1
ATOM 700 O O . GLN A 1 89 ? 3.423 6.094 3.062 1.00 97.56 89 GLN A O 1
ATOM 705 N N . CYS A 1 90 ? 3.891 5.321 1.003 1.00 97.06 90 CYS A N 1
ATOM 706 C CA . CYS A 1 90 ? 2.663 5.823 0.385 1.00 97.06 90 CYS A CA 1
ATOM 707 C C . CYS A 1 90 ? 1.412 5.166 0.982 1.00 97.06 90 CYS A C 1
ATOM 709 O O . CYS A 1 90 ? 0.431 5.853 1.261 1.00 97.06 90 CYS A O 1
ATOM 711 N N . VAL A 1 91 ? 1.439 3.852 1.228 1.00 97.81 91 VAL A N 1
ATOM 712 C CA . VAL A 1 91 ? 0.336 3.153 1.907 1.00 97.81 91 VAL A CA 1
ATOM 713 C C . VAL A 1 91 ? 0.121 3.714 3.311 1.00 97.81 91 VAL A C 1
ATOM 715 O O . VAL A 1 91 ? -1.011 4.035 3.668 1.00 97.81 91 VAL A O 1
ATOM 718 N N . ALA A 1 92 ? 1.191 3.875 4.092 1.00 97.94 92 ALA A N 1
ATOM 719 C CA . ALA A 1 92 ? 1.109 4.392 5.453 1.00 97.94 92 ALA A CA 1
ATOM 720 C C . ALA A 1 92 ? 0.551 5.824 5.497 1.00 97.94 92 ALA A C 1
ATOM 722 O O . ALA A 1 92 ? -0.301 6.123 6.334 1.00 97.94 92 ALA A O 1
ATOM 723 N N . GLN A 1 93 ? 0.983 6.697 4.580 1.00 97.44 93 GLN A N 1
ATOM 724 C CA . GLN A 1 93 ? 0.468 8.065 4.467 1.00 97.44 93 GLN A CA 1
ATOM 725 C C . GLN A 1 93 ? -1.028 8.081 4.146 1.00 97.44 93 GLN A C 1
ATOM 727 O O . GLN A 1 93 ? -1.794 8.724 4.859 1.00 97.44 93 GLN A O 1
ATOM 732 N N . ARG A 1 94 ? -1.459 7.307 3.145 1.00 97.31 94 ARG A N 1
ATOM 733 C CA . ARG A 1 94 ? -2.874 7.212 2.754 1.00 97.31 94 ARG A CA 1
ATOM 734 C C . ARG A 1 94 ? -3.750 6.642 3.864 1.00 97.31 94 ARG A C 1
ATOM 736 O O . ARG A 1 94 ? -4.859 7.121 4.082 1.00 97.31 94 ARG A O 1
ATOM 743 N N . LEU A 1 95 ? -3.252 5.640 4.588 1.00 97.81 95 LEU A N 1
ATOM 744 C CA . LEU A 1 95 ? -3.974 5.067 5.720 1.00 97.81 95 LEU A CA 1
ATOM 745 C C . LEU A 1 95 ? -4.131 6.096 6.845 1.00 97.81 95 LEU A C 1
ATOM 747 O O . LEU A 1 95 ? -5.219 6.245 7.395 1.00 97.81 95 LEU A O 1
ATOM 751 N N . LEU A 1 96 ? -3.068 6.843 7.153 1.00 96.44 96 LEU A N 1
ATOM 752 C CA . LEU A 1 96 ? -3.096 7.903 8.157 1.00 96.44 96 LEU A CA 1
ATOM 753 C C . LEU A 1 96 ? -4.058 9.037 7.774 1.00 96.44 96 LEU A C 1
ATOM 755 O O . LEU A 1 96 ? -4.788 9.533 8.629 1.00 96.44 96 LEU A O 1
ATOM 759 N N . GLU A 1 97 ? -4.077 9.440 6.504 1.00 96.38 97 GLU A N 1
ATOM 760 C CA . GLU A 1 97 ? -5.035 10.413 5.966 1.00 96.38 97 GLU A CA 1
ATOM 761 C C . GLU A 1 97 ? -6.477 9.913 6.087 1.00 96.38 97 GLU A C 1
ATOM 763 O O . GLU A 1 97 ? -7.329 10.641 6.594 1.00 96.38 97 GLU A O 1
ATOM 768 N N . GLY A 1 98 ? -6.742 8.659 5.705 1.00 96.25 98 GLY A N 1
ATOM 769 C CA . GLY A 1 98 ? -8.064 8.041 5.824 1.00 96.25 98 GLY A CA 1
ATOM 770 C C . GLY A 1 98 ? -8.560 7.971 7.269 1.00 96.25 98 GLY A C 1
ATOM 771 O O . GLY A 1 98 ? -9.706 8.319 7.548 1.00 96.25 98 GLY A O 1
ATOM 772 N N . LEU A 1 99 ? -7.683 7.600 8.206 1.00 94.44 99 LEU A N 1
ATOM 773 C CA . LEU A 1 99 ? -8.008 7.560 9.635 1.00 94.44 99 LEU A CA 1
ATOM 774 C C . LEU A 1 99 ? -8.281 8.957 10.209 1.00 94.44 99 LEU A C 1
ATOM 776 O O . LEU A 1 99 ? -9.230 9.132 10.970 1.00 94.44 99 LEU A O 1
ATOM 780 N N . ARG A 1 100 ? -7.490 9.966 9.824 1.00 93.00 100 ARG A N 1
ATOM 781 C CA . ARG A 1 100 ? -7.718 11.363 10.235 1.00 93.00 100 ARG A CA 1
ATOM 782 C C . ARG A 1 100 ? -9.021 11.923 9.671 1.00 93.00 100 ARG A C 1
ATOM 784 O O . ARG A 1 100 ? -9.729 12.619 10.388 1.00 93.00 100 ARG A O 1
ATOM 791 N N . GLY A 1 101 ? -9.333 11.616 8.413 1.00 89.75 101 GLY A N 1
ATOM 792 C CA . GLY A 1 101 ? -10.582 12.026 7.774 1.00 89.75 101 GLY A CA 1
ATOM 793 C C . GLY A 1 101 ? -11.807 11.410 8.448 1.00 89.75 101 GLY A C 1
ATOM 794 O O . GLY A 1 101 ? -12.778 12.114 8.698 1.00 89.75 101 GLY A O 1
ATOM 795 N N . ALA A 1 102 ? -11.736 10.127 8.812 1.00 82.75 102 ALA A N 1
ATOM 796 C CA . ALA A 1 102 ? -12.805 9.450 9.542 1.00 82.75 102 ALA A CA 1
ATOM 797 C C . ALA A 1 102 ? -12.996 10.007 10.962 1.00 82.75 102 ALA A C 1
ATOM 799 O O . ALA A 1 102 ? -14.127 10.193 11.391 1.00 82.75 102 ALA A O 1
ATOM 800 N N . ALA A 1 103 ? -11.910 10.334 11.670 1.00 75.50 103 ALA A N 1
ATOM 801 C CA . ALA A 1 103 ? -11.985 10.946 13.000 1.00 75.50 103 ALA A CA 1
ATOM 802 C C . ALA A 1 103 ? -12.546 12.383 12.990 1.00 75.50 103 ALA A C 1
ATOM 804 O O . ALA A 1 103 ? -12.978 12.876 14.028 1.00 75.50 103 ALA A O 1
ATOM 805 N N . ALA A 1 104 ? -12.507 13.065 11.842 1.00 60.72 104 ALA A N 1
ATOM 806 C CA . ALA A 1 104 ? -13.066 14.404 11.658 1.00 60.72 104 ALA A CA 1
ATOM 807 C C . ALA A 1 104 ? -14.519 14.396 11.144 1.00 60.72 104 ALA A C 1
ATOM 809 O O . ALA A 1 104 ? -15.130 15.463 11.057 1.00 60.72 104 ALA A O 1
ATOM 810 N N . ALA A 1 105 ? -15.063 13.230 10.775 1.00 51.72 105 ALA A N 1
ATOM 811 C CA . ALA A 1 105 ? -16.468 13.088 10.413 1.00 51.72 105 ALA A CA 1
ATOM 812 C C . ALA A 1 105 ? -17.345 13.141 11.687 1.00 51.72 105 ALA A C 1
ATOM 814 O O . ALA A 1 105 ? -16.935 12.578 12.703 1.00 51.72 105 ALA A O 1
ATOM 815 N N . PRO A 1 106 ? -18.491 13.853 11.661 1.00 41.38 106 PRO A N 1
ATOM 816 C CA . PRO A 1 106 ? -19.359 14.043 12.825 1.00 41.38 106 PRO A CA 1
ATOM 817 C C . PRO A 1 106 ? -20.041 12.757 13.302 1.00 41.38 106 PRO A C 1
ATOM 819 O O . PRO A 1 106 ? -20.297 11.867 12.458 1.00 41.38 106 PRO A O 1
#

Nearest PDB structures (foldseek):
  3d7j-assembly1_D  TM=8.835E-01  e=2.288E-05  Streptomyces coelicolor
  2dtt-assembly2_E  TM=8.727E-01  e=1.213E-03  Pyrococcus horikoshii OT3
  4p24-assembly1_D  TM=4.416E-01  e=2.023E+00  Staphylococcus aureus subsp. aureus Mu50
  8jx2-assembly1_D  TM=3.140E-01  e=1.283E+00  Staphylococcus aureus

pLDDT: mean 95.12, std 8.22, range [41.38, 98.69]

Secondary structure (DSSP, 8-state):
-EEEEEEEEEEEEEEE--TTSPPEEEEEEEEEEEEEEESS--GGG-SS-HHHHHHHHHHHHHHHTTEEGGGSHHHHTTT----HHHHHHHHHHHHHHHHHHHHT--

InterPro domains:
  IPR007115 6-pyruvoyl tetrahydropterin synthase/QueD family [PF01242] (27-99)
  IPR038418 6-pyruvoyl tetrahydropterin synthase/QueD superfamily [G3DSA:3.30.479.10] (8-104)

Radius of gyration: 16.3 Å; Cα contacts (8 Å, |Δi|>4): 144; chains: 1; bounding box: 43×24×44 Å